Protein AF-W4RHY7-F1 (afdb_monomer_lite)

Foldseek 3Di:
DKDKAAQPVDPPPRIDIDDDDPACQVVLVPVPVVPDPDDDDDDLPCDDPNDNPVVCRRNVPPDDDDDDDDDDPDDCVVVHDDDDDPPQDDCVPDDVLVNLVRVLVVVVVVCVVVVNPDDDDDPDPVSVVSSVD

pLDDT: mean 90.56, std 6.65, range [61.66, 96.75]

Organism: NCBI:txid1294265

Radius of gyration: 22.82 Å; chains: 1; bounding box: 48×44×52 Å

Secondary structure (DSSP, 8-state):
-EEEEE-TT-SSS-EEEEE--S--HHHHHHHTGGG-S------TT--BTTBSHHHHHHTT--S---------SS-HHHH------SSSPPTTTS-HHHHHHHHHHHHHHHHHHTTT------S-HHHHHHHH-

Sequence (133 aa):
MRWIEADMRALQNSTTIYSRPVYVSDYLAETFFSKKRSVIVTSATLTVNNSFSYIKKELGLRNTLMEKQIPSPFSYQSQVKLIVPDDLPDIKSVSNDDYVAAITEHIISIAEATKGRLLILFTSHEMLKKLMN

Structure (mmCIF, N/CA/C/O backbone):
data_AF-W4RHY7-F1
#
_entry.id   AF-W4RHY7-F1
#
loop_
_atom_site.group_PDB
_atom_site.id
_atom_site.type_symbol
_atom_site.label_atom_id
_atom_site.label_alt_id
_atom_site.label_comp_id
_atom_site.label_asym_id
_atom_site.label_entity_id
_atom_site.label_seq_id
_atom_site.pdbx_PDB_ins_code
_atom_site.Cartn_x
_atom_site.Cartn_y
_atom_site.Cartn_z
_atom_site.occupancy
_atom_site.B_iso_or_equiv
_atom_site.auth_seq_id
_atom_site.auth_comp_id
_atom_site.auth_asym_id
_atom_site.auth_atom_id
_atom_site.pdbx_PDB_model_num
ATOM 1 N N . MET A 1 1 ? 3.164 -16.425 12.801 1.00 82.56 1 MET A N 1
ATOM 2 C CA . MET A 1 1 ? 4.082 -17.321 12.089 1.00 82.56 1 MET A CA 1
ATOM 3 C C . MET A 1 1 ? 5.277 -17.568 12.986 1.00 82.56 1 MET A C 1
ATOM 5 O O . MET A 1 1 ? 5.806 -16.620 13.561 1.00 82.56 1 MET A O 1
ATOM 9 N N . ARG A 1 2 ? 5.638 -18.835 13.166 1.00 91.44 2 ARG A N 1
ATOM 10 C CA . ARG A 1 2 ? 6.835 -19.241 13.899 1.00 91.44 2 ARG A CA 1
ATOM 11 C C . ARG A 1 2 ? 7.681 -20.064 12.946 1.00 91.44 2 ARG A C 1
ATOM 13 O O . ARG A 1 2 ? 7.119 -20.901 12.244 1.00 91.44 2 ARG A O 1
ATOM 20 N N . TRP A 1 3 ? 8.973 -19.799 12.897 1.00 92.81 3 TRP A N 1
ATOM 21 C CA . TRP A 1 3 ? 9.903 -20.561 12.076 1.00 92.81 3 TRP A CA 1
ATOM 22 C C . TRP A 1 3 ? 11.258 -20.632 12.769 1.00 92.81 3 TRP A C 1
ATOM 24 O O . TRP A 1 3 ? 11.535 -19.873 13.701 1.00 92.81 3 TRP A O 1
ATOM 34 N N . ILE A 1 4 ? 12.064 -21.595 12.345 1.00 91.88 4 ILE A N 1
ATOM 35 C CA . ILE A 1 4 ? 13.398 -21.839 12.876 1.00 91.88 4 ILE A CA 1
ATOM 36 C C . ILE A 1 4 ? 14.356 -21.751 11.697 1.00 91.88 4 ILE A C 1
ATOM 38 O O . ILE A 1 4 ? 14.112 -22.367 10.661 1.00 91.88 4 ILE A O 1
ATOM 42 N N . G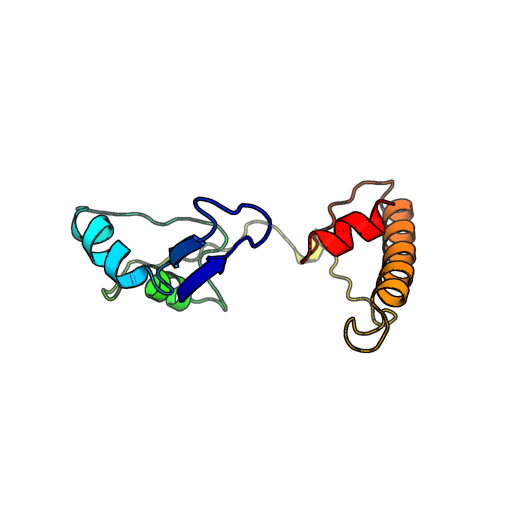LU A 1 5 ? 15.424 -20.985 11.858 1.00 91.62 5 GLU A N 1
ATOM 43 C CA . GLU A 1 5 ? 16.529 -20.931 10.905 1.00 91.62 5 GLU A CA 1
ATOM 44 C C . GLU A 1 5 ? 17.748 -21.574 11.553 1.00 91.62 5 GLU A C 1
ATOM 46 O O . GLU A 1 5 ? 18.061 -21.286 12.710 1.00 91.62 5 GLU A O 1
ATOM 51 N N . ALA A 1 6 ? 18.412 -22.463 10.817 1.00 87.75 6 ALA A N 1
ATOM 52 C CA . ALA A 1 6 ? 19.649 -23.098 11.240 1.00 87.75 6 ALA A CA 1
ATOM 53 C C . ALA A 1 6 ? 20.765 -22.752 10.246 1.00 87.75 6 ALA A C 1
ATOM 55 O O . ALA A 1 6 ? 20.709 -23.158 9.085 1.00 87.75 6 ALA A O 1
ATOM 56 N N . ASP A 1 7 ? 21.776 -22.007 10.687 1.00 80.50 7 ASP A N 1
ATOM 57 C CA . ASP A 1 7 ? 22.980 -21.737 9.911 1.00 80.50 7 ASP A CA 1
ATOM 58 C C . ASP A 1 7 ? 23.987 -22.879 10.089 1.00 80.50 7 ASP A C 1
ATOM 60 O O . ASP A 1 7 ? 24.682 -22.993 11.099 1.00 80.50 7 ASP A O 1
ATOM 64 N N . MET A 1 8 ? 24.083 -23.732 9.070 1.00 73.75 8 MET A N 1
ATOM 65 C CA . MET A 1 8 ? 25.006 -24.869 9.058 1.00 73.75 8 MET A CA 1
ATOM 66 C C . MET A 1 8 ? 26.489 -24.461 8.985 1.00 73.75 8 MET A C 1
ATOM 68 O O . MET A 1 8 ? 27.355 -25.326 9.108 1.00 73.75 8 MET A O 1
ATOM 72 N N . ARG A 1 9 ? 26.806 -23.173 8.779 1.00 72.12 9 ARG A N 1
ATOM 73 C CA . ARG A 1 9 ? 28.188 -22.669 8.695 1.00 72.12 9 ARG A CA 1
ATOM 74 C C . ARG A 1 9 ? 28.788 -22.328 10.064 1.00 72.12 9 ARG A C 1
ATOM 76 O O . ARG A 1 9 ? 30.009 -22.251 10.168 1.00 72.12 9 ARG A O 1
ATOM 83 N N . ALA A 1 10 ? 27.972 -22.172 11.110 1.00 66.69 10 ALA A N 1
ATOM 84 C CA . ALA A 1 10 ? 28.423 -21.885 12.473 1.00 66.69 10 ALA A CA 1
ATOM 85 C C . ALA A 1 10 ? 28.152 -23.084 13.402 1.00 66.69 10 ALA A C 1
ATOM 87 O O . ALA A 1 10 ? 27.033 -23.300 13.849 1.00 66.69 10 ALA A O 1
ATOM 88 N N . LEU A 1 11 ? 29.182 -23.876 13.717 1.00 65.94 11 LEU A N 1
ATOM 89 C CA . LEU A 1 11 ? 29.065 -25.108 14.523 1.00 65.94 11 LEU A CA 1
ATOM 90 C C . LEU A 1 11 ? 28.620 -24.885 15.987 1.00 65.94 11 LEU A C 1
ATOM 92 O O . LEU A 1 11 ? 28.195 -25.837 16.638 1.00 65.94 11 LEU A O 1
ATOM 96 N N . GLN A 1 12 ? 28.677 -23.654 16.509 1.00 61.78 12 GLN A N 1
ATOM 97 C CA . GLN A 1 12 ? 28.102 -23.284 17.808 1.00 61.78 12 GLN A CA 1
ATOM 98 C C . GLN A 1 12 ? 27.100 -22.135 17.638 1.00 61.78 12 GLN A C 1
ATOM 100 O O . GLN A 1 12 ? 27.394 -21.158 16.956 1.00 61.78 12 GLN A O 1
ATOM 105 N N . ASN A 1 13 ? 25.926 -22.258 18.271 1.00 61.66 13 ASN A N 1
ATOM 106 C CA . ASN A 1 13 ? 24.784 -21.330 18.171 1.00 61.66 13 ASN A CA 1
ATOM 107 C C . ASN A 1 13 ? 24.160 -21.202 16.765 1.00 61.66 13 ASN A C 1
ATOM 109 O O . ASN A 1 13 ? 23.697 -20.130 16.385 1.00 61.66 13 ASN A O 1
ATOM 113 N N . SER A 1 14 ? 24.090 -22.302 16.011 1.00 76.25 14 SER A N 1
ATOM 114 C CA . SER A 1 14 ? 23.554 -22.325 14.642 1.00 76.25 14 SER A CA 1
ATOM 115 C C . SER A 1 14 ? 22.062 -22.023 14.522 1.00 76.25 14 SER A C 1
ATOM 117 O O . SER A 1 14 ? 21.599 -21.816 13.413 1.00 76.25 14 SER A O 1
ATOM 119 N N . THR A 1 15 ? 21.272 -22.048 15.599 1.00 86.25 15 THR A N 1
ATOM 120 C CA . THR A 1 15 ? 19.804 -22.110 15.489 1.00 86.25 15 THR A CA 1
ATOM 121 C C . THR A 1 15 ? 19.124 -20.890 16.100 1.00 86.25 15 THR A C 1
ATOM 123 O O . THR A 1 15 ? 19.240 -20.648 17.300 1.00 86.25 15 THR A O 1
ATOM 126 N N . THR A 1 16 ? 18.352 -20.161 15.291 1.00 88.88 16 THR A N 1
ATOM 127 C CA . THR A 1 16 ? 17.518 -19.034 15.730 1.00 88.88 16 THR A CA 1
ATOM 128 C C . THR A 1 16 ? 16.040 -19.371 15.577 1.00 88.88 16 THR A C 1
ATOM 130 O O . THR A 1 16 ? 15.600 -19.855 14.535 1.00 88.88 16 THR A O 1
ATOM 133 N N . ILE A 1 17 ? 15.254 -19.090 16.618 1.00 90.56 17 ILE A N 1
ATOM 134 C CA . ILE A 1 17 ? 13.798 -19.250 16.602 1.00 90.56 17 ILE A CA 1
ATOM 135 C C . ILE A 1 17 ? 13.157 -17.875 16.446 1.00 90.56 17 ILE A C 1
ATOM 137 O O . ILE A 1 17 ? 13.375 -16.975 17.258 1.00 90.56 17 ILE A O 1
ATOM 141 N N . TYR A 1 18 ? 12.301 -17.738 15.442 1.00 91.81 18 TYR A N 1
ATOM 142 C CA . TYR A 1 18 ? 11.531 -16.531 15.189 1.00 91.81 18 TYR A CA 1
ATOM 143 C C . TYR A 1 18 ? 10.054 -16.769 15.493 1.00 91.81 18 TYR A C 1
ATOM 145 O O . TYR A 1 18 ? 9.466 -17.787 15.126 1.00 91.81 18 TYR A O 1
ATOM 153 N N . SER A 1 19 ? 9.420 -15.790 16.137 1.00 91.38 19 SER A N 1
ATOM 154 C CA . SER A 1 19 ? 7.973 -15.759 16.338 1.00 91.38 19 SER A CA 1
ATOM 155 C C . SER A 1 19 ? 7.457 -14.361 16.042 1.00 91.38 19 SER A C 1
ATOM 157 O O . SER A 1 19 ? 7.776 -13.411 16.753 1.00 91.38 19 SER A O 1
ATOM 159 N N . ARG A 1 20 ? 6.636 -14.236 14.999 1.00 89.00 20 ARG A N 1
ATOM 160 C CA . ARG A 1 20 ? 5.931 -12.995 14.664 1.00 89.00 20 ARG A CA 1
ATOM 161 C C . ARG A 1 20 ? 4.423 -13.231 14.699 1.00 89.00 20 ARG A C 1
ATOM 163 O O . ARG A 1 20 ? 3.955 -14.173 14.048 1.00 89.00 20 ARG A O 1
ATOM 170 N N . PRO A 1 21 ? 3.643 -12.433 15.441 1.00 85.75 21 PRO A N 1
ATOM 171 C CA . PRO A 1 21 ? 2.190 -12.528 15.386 1.00 85.75 21 PRO A CA 1
ATOM 172 C C . PRO A 1 21 ? 1.716 -12.224 13.961 1.00 85.75 21 PRO A C 1
ATOM 174 O O . PRO A 1 21 ? 2.200 -11.289 13.332 1.00 85.75 21 PRO A O 1
ATOM 177 N N . VAL A 1 22 ? 0.810 -13.051 13.434 1.00 86.00 22 VAL A N 1
ATOM 178 C CA . VAL A 1 22 ? 0.206 -12.810 12.106 1.00 86.00 22 VAL A CA 1
ATOM 179 C C . VAL A 1 22 ? -0.831 -11.697 12.198 1.00 86.00 22 VAL A C 1
ATOM 181 O O . VAL A 1 22 ? -0.946 -10.883 11.294 1.00 86.00 22 VAL A O 1
ATOM 184 N N . TYR A 1 23 ? -1.545 -11.652 13.320 1.00 88.38 23 TYR A N 1
ATOM 185 C CA . TYR A 1 23 ? -2.556 -10.654 13.617 1.00 88.38 23 TYR A CA 1
ATOM 186 C C . TYR A 1 23 ? -2.180 -9.966 14.922 1.00 88.38 23 TYR A C 1
ATOM 188 O O . TYR A 1 23 ? -1.899 -10.630 15.921 1.00 88.38 23 TYR A O 1
ATOM 196 N N . VAL A 1 24 ? -2.155 -8.638 14.898 1.00 93.44 24 VAL A N 1
ATOM 197 C CA . VAL A 1 24 ? -1.869 -7.790 16.068 1.00 93.44 24 VAL A CA 1
ATOM 198 C C . VAL A 1 24 ? -3.102 -7.019 16.535 1.00 93.44 24 VAL A C 1
ATOM 200 O O . VAL A 1 24 ? -3.014 -6.239 17.477 1.00 93.44 24 VAL A O 1
ATOM 203 N N . SER A 1 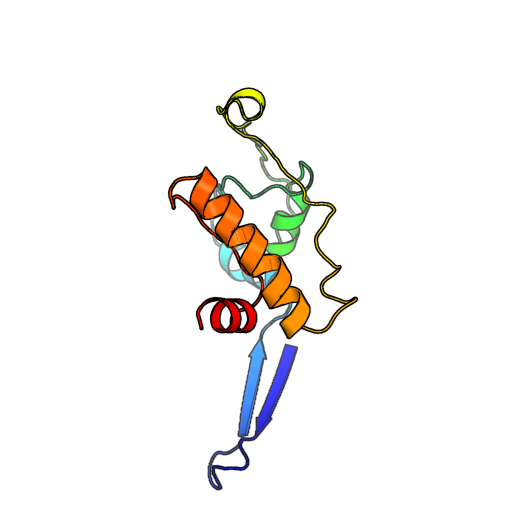25 ? -4.252 -7.254 15.901 1.00 95.69 25 SER A N 1
ATOM 204 C CA . SER A 1 25 ? -5.505 -6.534 16.122 1.00 95.69 25 SER A CA 1
ATOM 205 C C . SER A 1 25 ? -5.947 -6.544 17.584 1.00 95.69 25 SER A C 1
ATOM 207 O O . SER A 1 25 ? -6.122 -5.483 18.175 1.00 95.69 25 SER A O 1
ATOM 209 N N . ASP A 1 26 ? -6.072 -7.725 18.195 1.00 93.62 26 ASP A N 1
ATOM 210 C CA . ASP A 1 26 ? -6.519 -7.848 19.590 1.00 93.62 26 ASP A CA 1
ATOM 211 C C . ASP A 1 26 ? -5.494 -7.265 20.560 1.00 93.62 26 ASP A C 1
ATOM 213 O O . ASP A 1 26 ? -5.847 -6.524 21.474 1.00 93.62 26 ASP A O 1
ATOM 217 N N . TYR A 1 27 ? -4.208 -7.498 20.288 1.00 94.31 27 TYR A N 1
ATOM 218 C CA . TYR A 1 27 ? -3.127 -6.923 21.077 1.00 94.31 27 TYR A CA 1
ATOM 219 C C . TYR A 1 27 ? -3.182 -5.391 21.074 1.00 94.31 27 TYR A C 1
ATOM 221 O O . TYR A 1 27 ? -3.083 -4.772 22.131 1.00 94.31 27 TYR A O 1
ATOM 229 N N . LEU A 1 28 ? -3.370 -4.754 19.915 1.00 95.69 28 LEU A N 1
ATOM 230 C CA . LEU A 1 28 ? -3.492 -3.298 19.819 1.00 95.69 28 LEU A CA 1
ATOM 231 C C . LEU A 1 28 ? -4.766 -2.788 20.498 1.00 95.69 28 LEU A C 1
ATOM 233 O O . LEU A 1 28 ? -4.711 -1.793 21.227 1.00 95.69 28 LEU A O 1
ATOM 237 N N . ALA A 1 29 ? -5.896 -3.468 20.296 1.00 95.44 29 ALA A N 1
ATOM 238 C CA . ALA A 1 29 ? -7.159 -3.114 20.928 1.00 95.44 29 ALA A CA 1
ATOM 239 C C . ALA A 1 29 ? -7.037 -3.114 22.460 1.00 95.44 29 ALA A C 1
ATOM 241 O O . ALA A 1 29 ? -7.391 -2.130 23.109 1.00 95.44 29 ALA A O 1
ATOM 242 N N . GLU A 1 30 ? -6.467 -4.172 23.036 1.00 94.81 30 GLU A N 1
ATOM 243 C CA . GLU A 1 30 ? -6.332 -4.345 24.483 1.00 94.81 30 GLU A CA 1
ATOM 244 C C . GLU A 1 30 ? -5.221 -3.482 25.082 1.00 94.81 30 GLU A C 1
ATOM 246 O O . GLU A 1 30 ? -5.418 -2.833 26.109 1.00 94.81 30 GLU A O 1
ATOM 251 N N . THR A 1 31 ? -4.042 -3.446 24.464 1.00 95.50 31 THR A N 1
ATOM 252 C CA . THR A 1 31 ? -2.869 -2.820 25.093 1.00 95.50 31 THR A CA 1
ATOM 253 C C . THR A 1 31 ? -2.749 -1.331 24.814 1.00 95.50 31 THR A C 1
ATOM 255 O O . THR A 1 31 ? -2.162 -0.620 25.634 1.00 95.50 31 THR A O 1
ATOM 258 N N . PHE A 1 32 ? -3.318 -0.851 23.706 1.00 95.31 32 PHE A N 1
ATOM 259 C CA . PHE A 1 32 ? -3.228 0.544 23.295 1.00 95.31 32 PHE A CA 1
ATOM 260 C C . PHE A 1 32 ? -4.590 1.233 23.309 1.00 95.31 32 PHE A C 1
ATOM 262 O O . PHE A 1 32 ? -4.784 2.150 24.105 1.00 95.31 32 PHE A O 1
ATOM 269 N N . PHE A 1 33 ? -5.540 0.806 22.473 1.00 95.62 33 PHE A N 1
ATOM 270 C CA . PHE A 1 33 ? -6.786 1.556 22.276 1.00 95.62 33 PHE A CA 1
ATOM 271 C C . PHE A 1 33 ? -7.683 1.562 23.520 1.00 95.62 33 PHE A C 1
ATOM 273 O O . PHE A 1 33 ? -8.201 2.619 23.871 1.00 95.62 33 PHE A O 1
ATOM 280 N N . SER A 1 34 ? -7.804 0.439 24.237 1.00 94.12 34 SER A N 1
ATOM 281 C CA . SER A 1 34 ? -8.631 0.350 25.453 1.00 94.12 34 SER A CA 1
ATOM 282 C C . SER A 1 34 ? -8.121 1.231 26.601 1.00 94.12 34 SER A C 1
ATOM 284 O O . SER A 1 34 ? -8.897 1.673 27.446 1.00 94.12 34 SER A O 1
ATOM 286 N N . LYS A 1 35 ? -6.813 1.524 26.626 1.00 96.12 35 LYS A N 1
ATOM 287 C CA . LYS A 1 35 ? -6.161 2.294 27.695 1.00 96.12 35 LYS A CA 1
ATOM 288 C C . LYS A 1 35 ? -6.216 3.803 27.472 1.00 96.12 35 LYS A C 1
ATOM 290 O O . LYS A 1 35 ? -5.753 4.570 28.318 1.00 96.12 35 LYS A O 1
ATOM 295 N N . LYS A 1 36 ? -6.716 4.254 26.321 1.00 95.19 36 LYS A N 1
ATOM 296 C CA . LYS A 1 36 ? -6.775 5.671 25.954 1.00 95.19 36 LYS A CA 1
ATOM 297 C C . LYS A 1 36 ? -8.203 6.176 26.097 1.00 95.19 36 LYS A C 1
ATOM 299 O O . LYS A 1 36 ? -9.142 5.568 25.608 1.00 95.19 36 LYS A O 1
ATOM 304 N N . ARG A 1 37 ? -8.355 7.354 26.708 1.00 94.62 37 ARG A N 1
ATOM 305 C CA . ARG A 1 37 ? -9.658 8.029 26.824 1.00 94.62 37 ARG A CA 1
ATOM 306 C C . ARG A 1 37 ? -10.229 8.446 25.462 1.00 94.62 37 ARG A C 1
ATOM 308 O O . ARG A 1 37 ? -11.439 8.480 25.293 1.00 94.62 37 ARG A O 1
ATOM 315 N N . SER A 1 38 ? -9.363 8.823 24.523 1.00 94.38 38 SER A N 1
ATOM 316 C CA . SER A 1 38 ? -9.728 9.203 23.156 1.00 94.38 38 SER A CA 1
ATOM 317 C C . SER A 1 38 ? -8.527 9.027 22.226 1.00 94.38 38 SER A C 1
ATOM 319 O O . SER A 1 38 ? -7.384 9.216 22.655 1.00 94.38 38 SER A O 1
ATOM 321 N N . VAL A 1 39 ? -8.788 8.659 20.970 1.00 95.56 39 VAL A N 1
ATOM 322 C CA . VAL A 1 39 ? -7.783 8.481 19.915 1.00 95.56 39 VAL A CA 1
ATOM 323 C C . VAL A 1 39 ? -8.343 9.019 18.601 1.00 95.56 39 VAL A C 1
ATOM 325 O O . VAL A 1 39 ? -9.475 8.711 18.237 1.00 95.56 39 VAL A O 1
ATOM 328 N N . ILE A 1 40 ? -7.532 9.790 17.876 1.00 96.31 40 ILE A N 1
ATOM 329 C CA . ILE A 1 40 ? -7.811 10.202 16.498 1.00 96.31 40 ILE A CA 1
ATOM 330 C C . ILE A 1 40 ? -6.805 9.492 15.598 1.00 96.31 40 ILE A C 1
ATOM 332 O O . ILE A 1 40 ? -5.597 9.641 15.781 1.00 96.31 40 ILE A O 1
ATOM 336 N N . VAL A 1 41 ? -7.306 8.728 14.628 1.00 96.25 41 VAL A N 1
ATOM 337 C CA . VAL A 1 41 ? -6.491 8.098 13.585 1.00 96.25 41 VAL A CA 1
ATOM 338 C C . VAL A 1 41 ? -6.725 8.869 12.294 1.00 96.25 41 VAL A C 1
ATOM 340 O O . VAL A 1 41 ? -7.857 8.967 11.829 1.00 96.25 41 VAL A O 1
ATOM 343 N N . THR A 1 42 ? -5.664 9.438 11.728 1.00 96.56 42 THR A N 1
ATOM 344 C CA . THR A 1 42 ? -5.739 10.240 10.504 1.00 96.56 42 THR A CA 1
ATOM 345 C C . THR A 1 42 ? -4.615 9.862 9.550 1.00 96.56 42 THR A C 1
ATOM 347 O O . THR A 1 42 ? -3.476 9.663 9.965 1.00 96.56 42 THR A O 1
ATOM 350 N N . SER A 1 43 ? -4.954 9.703 8.275 1.00 96.31 43 SER A N 1
ATOM 351 C CA . SER A 1 43 ? -4.028 9.506 7.160 1.00 96.31 43 SER A CA 1
ATOM 352 C C . SER A 1 43 ? -4.809 9.640 5.849 1.00 96.31 43 SER A C 1
ATOM 354 O O . SER A 1 43 ? -6.024 9.439 5.817 1.00 96.31 43 SER A O 1
ATOM 356 N N . ALA A 1 44 ? -4.107 9.953 4.760 1.00 94.38 44 ALA A N 1
ATOM 357 C CA . ALA A 1 44 ? -4.679 10.029 3.417 1.00 94.38 44 ALA A CA 1
ATOM 358 C C . ALA A 1 44 ? -5.117 8.660 2.855 1.00 94.38 44 ALA A C 1
ATOM 360 O O . ALA A 1 44 ? -5.849 8.613 1.872 1.00 94.38 44 ALA A O 1
ATOM 361 N N . THR A 1 45 ? -4.677 7.548 3.459 1.00 94.50 45 THR A N 1
ATOM 362 C CA . THR A 1 45 ? -4.813 6.189 2.896 1.00 94.50 45 THR A CA 1
ATOM 363 C C . THR A 1 45 ? -5.496 5.186 3.834 1.00 94.50 45 THR A C 1
ATOM 365 O O . THR A 1 45 ? -5.294 3.982 3.717 1.00 94.50 45 THR A O 1
ATOM 368 N N . LEU A 1 46 ? -6.321 5.652 4.780 1.00 96.12 46 LEU A N 1
ATOM 369 C CA . LEU A 1 46 ? -7.008 4.765 5.737 1.00 96.12 46 LEU A CA 1
ATOM 370 C C . LEU A 1 46 ? -8.137 3.923 5.123 1.00 96.12 46 LEU A C 1
ATOM 372 O O . LEU A 1 46 ? -8.518 2.900 5.692 1.00 96.12 46 LEU A O 1
ATOM 376 N N . THR A 1 47 ? -8.706 4.366 4.003 1.00 96.25 47 THR A N 1
ATOM 377 C CA . THR A 1 47 ? -9.844 3.705 3.360 1.00 96.25 47 THR A CA 1
ATOM 378 C C . THR A 1 47 ? -9.399 2.801 2.223 1.00 96.25 47 THR A C 1
ATOM 380 O O . THR A 1 47 ? -8.571 3.194 1.404 1.00 96.25 47 THR A O 1
ATOM 383 N N . VAL A 1 48 ? -10.046 1.645 2.102 1.00 95.50 48 VAL A N 1
ATOM 384 C CA . VAL A 1 48 ? -9.957 0.755 0.937 1.00 95.50 48 VAL A CA 1
ATOM 385 C C . VAL A 1 48 ? -11.365 0.619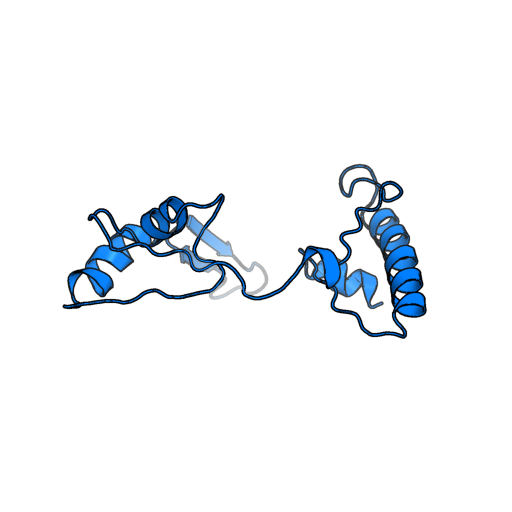 0.372 1.00 95.50 48 VAL A C 1
ATOM 387 O O . VAL A 1 48 ? -12.298 0.383 1.137 1.00 95.50 48 VAL A O 1
ATOM 390 N N . ASN A 1 49 ? -11.540 0.809 -0.939 1.00 93.50 49 ASN A N 1
ATOM 391 C CA . ASN A 1 49 ? -12.854 0.789 -1.601 1.00 93.50 49 ASN A CA 1
ATOM 392 C C . ASN A 1 49 ? -13.912 1.643 -0.869 1.00 93.50 49 ASN A C 1
ATOM 394 O O . ASN A 1 49 ? -15.020 1.183 -0.606 1.00 93.50 49 ASN A O 1
ATOM 398 N N . ASN A 1 50 ? -13.550 2.880 -0.506 1.00 93.62 50 ASN A N 1
ATOM 399 C CA . ASN A 1 50 ? -14.406 3.823 0.231 1.00 93.62 50 ASN A CA 1
ATOM 400 C C . ASN A 1 50 ? -14.906 3.304 1.597 1.00 93.62 50 ASN A C 1
ATOM 402 O O . ASN A 1 50 ? -15.982 3.682 2.056 1.00 93.62 50 ASN A O 1
ATOM 406 N N . SER A 1 51 ? -14.140 2.431 2.262 1.00 95.38 51 SER A N 1
ATOM 407 C CA . SER A 1 51 ? -14.499 1.875 3.569 1.00 95.38 51 SER A CA 1
ATOM 408 C C . SER A 1 51 ? -13.324 1.848 4.548 1.00 95.38 51 SER A C 1
ATOM 410 O O . SER A 1 51 ? -12.206 1.476 4.187 1.00 95.38 51 SER A O 1
ATOM 412 N N . PHE A 1 52 ? -13.594 2.155 5.821 1.00 96.75 52 PHE A N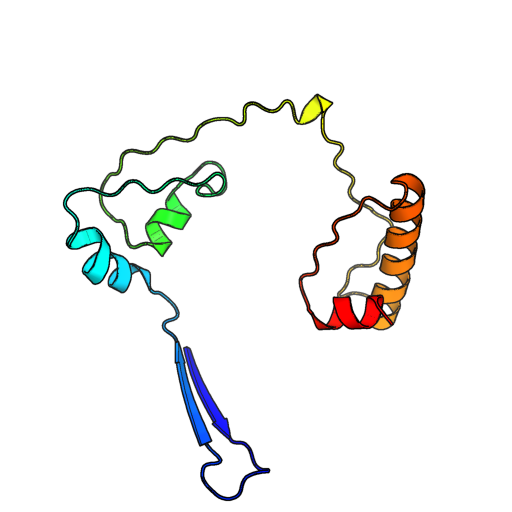 1
ATOM 413 C CA . PHE A 1 52 ? -12.652 1.983 6.938 1.00 96.75 52 PHE A CA 1
ATOM 414 C C . PHE A 1 52 ? -12.653 0.557 7.520 1.00 96.75 52 PHE A C 1
ATOM 416 O O . PHE A 1 52 ? -11.962 0.281 8.499 1.00 96.75 52 PHE A O 1
ATOM 423 N N . SER A 1 53 ? -13.428 -0.374 6.952 1.00 95.25 53 SER A N 1
ATOM 424 C CA . SER A 1 53 ? -13.577 -1.733 7.500 1.00 95.25 53 SER A CA 1
ATOM 425 C C . SER A 1 53 ? -12.250 -2.483 7.614 1.00 95.25 53 SER A C 1
ATOM 427 O O . SER A 1 53 ? -12.019 -3.160 8.613 1.00 95.25 53 SER A O 1
ATOM 429 N N . TYR A 1 54 ? -11.363 -2.316 6.626 1.00 94.94 54 TYR A N 1
ATOM 430 C CA . TYR A 1 54 ? -10.040 -2.937 6.632 1.00 94.94 54 TYR A CA 1
ATOM 431 C C . TYR A 1 54 ? -9.205 -2.465 7.828 1.00 94.94 54 TYR A C 1
ATOM 433 O O . TYR A 1 54 ? -8.812 -3.276 8.662 1.00 94.94 54 TYR A O 1
ATOM 441 N N . ILE A 1 55 ? -9.006 -1.150 7.978 1.00 95.56 55 ILE A N 1
ATOM 442 C CA . ILE A 1 55 ? -8.168 -0.620 9.060 1.00 95.56 55 ILE A CA 1
ATOM 443 C C . ILE A 1 55 ? -8.773 -0.877 10.447 1.00 95.56 55 ILE A C 1
ATOM 445 O O . ILE A 1 55 ? -8.041 -1.184 11.384 1.00 95.56 55 ILE A O 1
ATOM 449 N N . LYS A 1 56 ? -10.106 -0.839 10.588 1.00 95.56 56 LYS A N 1
ATOM 450 C CA . LYS A 1 56 ? -10.774 -1.201 11.850 1.00 95.56 56 LYS A CA 1
ATOM 451 C C . LYS A 1 56 ? -10.475 -2.641 12.254 1.00 95.56 56 LYS A C 1
ATOM 453 O O . LYS A 1 56 ? -10.160 -2.885 13.416 1.00 95.56 56 LYS A O 1
ATOM 458 N N . LYS A 1 57 ? -10.529 -3.576 11.299 1.00 94.75 57 LYS A N 1
ATOM 459 C CA . LYS A 1 57 ? -10.191 -4.984 11.532 1.00 94.75 57 LYS A CA 1
ATOM 460 C C . LYS A 1 57 ? -8.727 -5.141 11.946 1.00 94.75 57 LYS A C 1
ATOM 462 O O . LYS 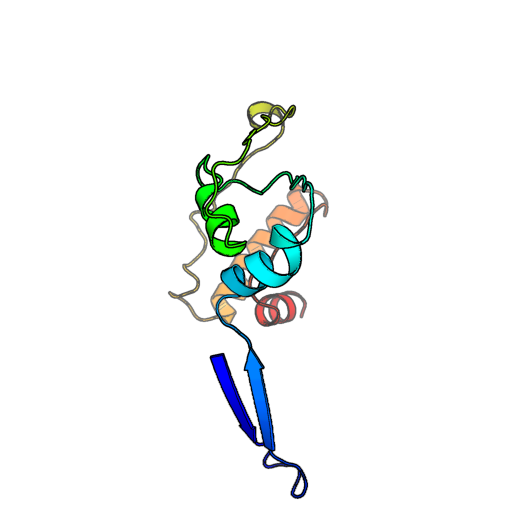A 1 57 ? -8.466 -5.773 12.965 1.00 94.75 57 LYS A O 1
ATOM 467 N N . GLU A 1 58 ? -7.801 -4.526 11.211 1.00 94.38 58 GLU A N 1
ATOM 468 C CA . GLU A 1 58 ? -6.359 -4.614 11.492 1.00 94.38 58 GLU A CA 1
ATOM 469 C C . GLU A 1 58 ? -5.980 -4.027 12.862 1.00 94.38 58 GLU A C 1
ATOM 471 O O . GLU A 1 58 ? -5.088 -4.540 13.535 1.00 94.38 58 GLU A O 1
ATOM 476 N N . LEU A 1 59 ? -6.694 -2.992 13.314 1.00 95.50 59 LEU A N 1
ATOM 477 C CA . LEU A 1 59 ? -6.491 -2.362 14.623 1.00 95.50 59 LEU A CA 1
ATOM 478 C C . LEU A 1 59 ? -7.317 -2.995 15.759 1.00 95.50 59 LEU A C 1
ATOM 480 O O . LEU A 1 59 ? -7.201 -2.561 16.904 1.00 95.50 59 LEU A O 1
ATOM 484 N N . GLY A 1 60 ? -8.167 -3.985 15.463 1.00 95.50 60 GLY A N 1
ATOM 485 C CA . GLY A 1 60 ? -9.044 -4.633 16.447 1.00 95.50 60 GLY A CA 1
ATOM 486 C C . GLY A 1 60 ? -10.177 -3.746 16.979 1.00 95.50 60 GLY A C 1
ATOM 487 O O . GLY A 1 60 ? -10.722 -4.004 18.053 1.00 95.50 60 GLY A O 1
ATOM 488 N N . LEU A 1 61 ? -10.554 -2.698 16.244 1.00 94.62 61 LEU A N 1
ATOM 489 C CA . LEU A 1 61 ? -11.585 -1.743 16.644 1.00 94.62 61 LEU A CA 1
ATOM 490 C C . LEU A 1 61 ? -12.978 -2.273 16.280 1.00 94.62 61 LEU A C 1
ATOM 492 O O . LEU A 1 61 ? -13.383 -2.251 15.118 1.00 94.62 61 LEU A O 1
ATOM 496 N N . ARG A 1 62 ? -13.711 -2.751 17.291 1.00 87.62 62 ARG A N 1
ATOM 497 C CA . ARG A 1 62 ? -15.046 -3.364 17.136 1.00 87.62 62 ARG A CA 1
ATOM 498 C C . ARG A 1 62 ? -16.211 -2.415 17.437 1.00 87.62 62 ARG A C 1
ATOM 500 O O . ARG A 1 62 ? -17.339 -2.697 17.050 1.00 87.62 62 ARG A O 1
ATOM 507 N N . ASN A 1 63 ? -15.942 -1.304 18.117 1.00 86.00 63 ASN A N 1
ATOM 508 C CA . ASN A 1 63 ? -16.964 -0.333 18.506 1.00 86.00 63 ASN A CA 1
ATOM 509 C C . ASN A 1 63 ? -17.356 0.563 17.324 1.00 86.00 63 ASN A C 1
ATOM 511 O O . ASN A 1 63 ? -16.580 0.744 16.385 1.00 86.00 63 ASN A O 1
ATOM 515 N N . THR A 1 64 ? -18.535 1.181 17.397 1.00 86.31 64 THR A N 1
ATOM 516 C CA . THR A 1 64 ? -18.919 2.246 16.463 1.00 86.31 64 THR A CA 1
ATOM 517 C C . THR A 1 64 ? -17.994 3.447 16.646 1.00 86.31 64 THR A C 1
ATOM 519 O O . THR A 1 64 ? -17.870 3.980 17.749 1.00 86.31 64 THR A O 1
ATOM 522 N N . LEU A 1 65 ? -17.339 3.865 15.564 1.00 93.38 65 LEU A N 1
ATOM 523 C CA . LEU A 1 65 ? -16.408 4.992 15.537 1.00 93.38 65 LEU A CA 1
ATOM 524 C C . LEU A 1 65 ? -16.997 6.145 14.727 1.00 93.38 65 LEU A C 1
ATOM 526 O O . LEU A 1 65 ? -17.819 5.941 13.835 1.00 93.38 65 LEU A O 1
ATOM 530 N N . MET A 1 66 ? -16.526 7.360 15.001 1.00 95.81 66 MET A N 1
ATOM 531 C CA . MET A 1 66 ? -16.714 8.470 14.073 1.00 95.81 66 MET A CA 1
ATOM 532 C C . MET A 1 66 ? -15.771 8.290 12.885 1.00 95.81 66 MET A C 1
ATOM 534 O O . MET A 1 66 ? -14.555 8.225 13.053 1.00 95.81 66 MET A O 1
ATOM 538 N N . GLU A 1 67 ? -16.339 8.226 11.686 1.00 96.12 67 GLU A N 1
ATOM 539 C CA . GLU A 1 67 ? -15.603 8.021 10.442 1.00 96.12 67 GLU A CA 1
ATOM 540 C C . GLU A 1 67 ? -15.825 9.212 9.515 1.00 96.12 67 GLU A C 1
ATOM 542 O O . GLU A 1 67 ? -16.954 9.666 9.308 1.00 96.12 67 GLU A O 1
ATOM 547 N N . LYS A 1 68 ? -14.738 9.734 8.946 1.00 96.75 68 LYS A N 1
ATOM 548 C CA . LYS A 1 68 ? -14.804 10.823 7.977 1.00 96.75 68 LYS A CA 1
ATOM 549 C C . LYS A 1 68 ? -13.776 10.604 6.882 1.00 96.75 68 LYS A C 1
ATOM 551 O O . LYS A 1 68 ? -12.576 10.647 7.132 1.00 96.75 68 LYS A O 1
ATOM 556 N N . GLN A 1 69 ? -14.262 10.416 5.662 1.00 96.44 69 GLN A N 1
ATOM 557 C CA . GLN A 1 69 ? -13.445 10.510 4.461 1.00 96.44 69 GLN A CA 1
ATOM 558 C C . GLN A 1 69 ? -13.526 11.946 3.943 1.00 96.44 69 GLN A C 1
ATOM 560 O O . GLN A 1 69 ? -14.617 12.501 3.786 1.00 96.44 69 GLN A O 1
ATOM 565 N N . ILE A 1 70 ? -12.366 12.559 3.730 1.00 94.56 70 ILE A N 1
ATOM 566 C CA . ILE A 1 70 ? -12.253 13.912 3.188 1.00 94.56 70 ILE A CA 1
ATOM 567 C C . ILE A 1 70 ? -11.786 13.765 1.736 1.00 94.56 70 ILE A C 1
ATOM 569 O O . ILE A 1 70 ? -10.762 13.115 1.512 1.00 94.56 70 ILE A O 1
ATOM 573 N N . PRO A 1 71 ? -12.527 14.296 0.746 1.00 92.00 71 PRO A N 1
ATOM 574 C CA . PRO A 1 71 ? -12.111 14.216 -0.647 1.00 92.00 71 PRO A CA 1
ATOM 575 C C . PRO A 1 71 ? -10.814 15.000 -0.868 1.00 92.00 71 PRO A C 1
ATOM 577 O O . PRO A 1 71 ? -10.566 16.016 -0.217 1.00 92.00 71 PRO A O 1
ATOM 580 N N . SER A 1 72 ? -9.990 14.523 -1.802 1.00 91.44 72 SER A N 1
ATOM 581 C CA . SER A 1 72 ? -8.772 15.227 -2.197 1.00 91.44 72 SER A CA 1
ATOM 582 C C . SER A 1 72 ? -9.120 16.592 -2.804 1.00 91.44 72 SER A C 1
ATOM 584 O O . SER A 1 72 ? -10.052 16.668 -3.607 1.00 91.44 72 SER A O 1
ATOM 586 N N . PRO A 1 73 ? -8.380 17.664 -2.473 1.00 92.88 73 PRO A N 1
ATOM 587 C CA . PRO A 1 73 ? -8.583 18.976 -3.082 1.00 92.88 73 PRO A CA 1
ATOM 588 C C . PRO A 1 73 ? -8.013 19.067 -4.511 1.00 92.88 73 PRO A C 1
ATOM 590 O O . PRO A 1 73 ? -8.214 20.077 -5.181 1.00 92.88 73 PRO A O 1
ATOM 593 N N . PHE A 1 74 ? -7.272 18.053 -4.976 1.00 93.31 74 PHE A N 1
ATOM 594 C CA . PHE A 1 74 ? -6.589 18.067 -6.270 1.00 93.31 74 PHE A CA 1
ATOM 595 C C . PHE A 1 74 ? -7.491 17.616 -7.423 1.00 93.31 74 PHE A C 1
ATOM 597 O O . PHE A 1 74 ? -8.277 16.674 -7.299 1.00 93.31 74 PHE A O 1
ATOM 604 N N . SER A 1 75 ? -7.320 18.248 -8.586 1.00 92.88 75 SER A N 1
ATOM 605 C CA . SER A 1 75 ? -8.049 17.900 -9.808 1.00 92.88 75 SER A CA 1
ATOM 606 C C . SER A 1 75 ? -7.262 16.876 -10.624 1.00 92.88 75 SER A C 1
ATOM 608 O O . SER A 1 75 ? -6.596 17.212 -11.603 1.00 92.88 75 SER A O 1
ATOM 610 N N . TYR A 1 76 ? -7.334 15.602 -10.229 1.00 91.62 76 TYR A N 1
ATOM 611 C CA . TYR A 1 76 ? -6.570 14.531 -10.883 1.00 91.62 76 TYR A CA 1
ATOM 612 C C . TYR A 1 76 ? -6.844 14.416 -12.385 1.00 91.62 76 TYR A C 1
ATOM 614 O O . TYR A 1 76 ? -5.912 14.188 -13.143 1.00 91.62 76 TYR A O 1
ATOM 622 N N . GLN A 1 77 ? -8.084 14.645 -12.828 1.00 90.81 77 GLN A N 1
ATOM 623 C CA . GLN A 1 77 ? -8.442 14.585 -14.251 1.00 90.81 77 GLN A CA 1
ATOM 624 C C . GLN A 1 77 ? -7.674 15.600 -15.112 1.00 90.81 77 GLN A C 1
ATOM 626 O O . GLN A 1 77 ? -7.424 15.336 -16.283 1.00 90.81 77 GLN A O 1
ATOM 631 N N . SER A 1 78 ? -7.301 16.752 -14.544 1.00 93.50 78 SER A N 1
ATOM 632 C CA . SER A 1 78 ? -6.549 17.795 -15.257 1.00 93.50 78 SER A CA 1
ATOM 633 C C . SER A 1 78 ? -5.048 17.778 -14.954 1.00 93.50 78 SER A C 1
ATOM 635 O O . SER A 1 78 ? -4.261 18.295 -15.744 1.00 93.50 78 SER A O 1
ATOM 637 N N . GLN A 1 79 ? -4.643 17.186 -13.827 1.00 93.81 79 GLN A N 1
ATOM 638 C CA . GLN A 1 79 ? -3.270 17.241 -13.313 1.00 93.81 79 GLN A CA 1
ATOM 639 C C . GLN A 1 79 ? -2.498 15.922 -13.455 1.00 93.81 79 GLN A C 1
ATOM 641 O O . GLN A 1 79 ? -1.284 15.916 -13.261 1.00 93.81 79 GLN A O 1
ATOM 646 N N . VAL A 1 80 ? -3.163 14.809 -13.783 1.00 94.00 80 VAL A N 1
ATOM 647 C CA . VAL A 1 80 ? -2.545 13.479 -13.879 1.00 94.00 80 VAL A CA 1
ATOM 648 C C . VAL A 1 80 ? -2.990 12.765 -15.152 1.00 94.00 80 VAL A C 1
ATOM 650 O O . VAL A 1 80 ? -4.158 12.795 -15.530 1.00 94.00 80 VAL A O 1
ATOM 653 N N . LYS A 1 81 ? -2.047 12.070 -15.793 1.00 91.25 81 LYS A N 1
ATOM 654 C CA . LYS A 1 81 ? -2.323 11.080 -16.837 1.00 91.25 81 LYS A CA 1
ATOM 655 C C . LYS A 1 81 ? -1.981 9.695 -16.298 1.00 91.25 81 LYS A C 1
ATOM 657 O O . LYS A 1 81 ? -0.880 9.500 -15.791 1.00 91.25 81 LYS A O 1
ATOM 662 N N . LEU A 1 82 ? -2.922 8.760 -16.407 1.00 93.00 82 LEU A N 1
ATOM 663 C CA . LEU A 1 82 ? -2.699 7.345 -16.116 1.00 93.00 82 LEU A CA 1
ATOM 664 C C . LEU A 1 82 ? -2.453 6.616 -17.435 1.00 93.00 82 LEU A C 1
ATOM 666 O O . LEU A 1 82 ? -3.262 6.728 -18.353 1.00 93.00 82 LEU A O 1
ATOM 670 N N . ILE A 1 83 ? -1.343 5.891 -17.516 1.00 89.69 83 ILE A N 1
ATOM 671 C CA . ILE A 1 83 ? -0.958 5.108 -18.690 1.00 89.69 83 ILE A CA 1
ATOM 672 C C . ILE A 1 83 ? -0.745 3.676 -18.217 1.00 89.69 83 ILE A C 1
ATOM 674 O O . ILE A 1 83 ? -0.048 3.452 -17.228 1.00 89.69 83 ILE A O 1
ATOM 678 N N . VAL A 1 84 ? -1.373 2.728 -18.907 1.00 91.31 84 VAL A N 1
ATOM 679 C CA . VAL A 1 84 ? -1.191 1.295 -18.683 1.00 91.31 84 VAL A CA 1
ATOM 680 C C . VAL A 1 84 ? -0.606 0.728 -19.976 1.00 91.31 84 VAL A C 1
ATOM 682 O O . VAL A 1 84 ? -1.318 0.753 -20.978 1.00 91.31 84 VAL A O 1
ATOM 685 N N . PRO A 1 85 ? 0.671 0.309 -19.988 1.00 86.00 85 PRO A N 1
ATOM 686 C CA . PRO A 1 85 ? 1.276 -0.311 -21.165 1.00 86.00 85 PRO A CA 1
ATOM 687 C C . PRO A 1 85 ? 0.618 -1.667 -21.448 1.00 86.00 85 PRO A C 1
ATOM 689 O O . PRO A 1 85 ? 0.304 -2.411 -20.514 1.00 86.00 85 PRO A O 1
ATOM 692 N N . ASP A 1 86 ? 0.405 -1.975 -22.723 1.00 89.19 86 ASP A N 1
ATOM 693 C CA . ASP A 1 86 ? -0.167 -3.232 -23.225 1.00 89.19 86 ASP A CA 1
ATOM 694 C C . ASP A 1 86 ? 0.847 -4.079 -24.019 1.00 89.19 86 ASP A C 1
ATOM 696 O O . ASP A 1 86 ? 0.525 -5.172 -24.482 1.00 89.19 86 ASP A O 1
ATOM 700 N N . ASP A 1 87 ? 2.085 -3.600 -24.113 1.00 89.38 87 ASP A N 1
ATOM 701 C CA . ASP A 1 87 ? 3.216 -4.157 -24.853 1.00 89.38 87 ASP A CA 1
ATOM 702 C C . ASP A 1 87 ? 4.298 -4.788 -23.954 1.00 89.38 87 ASP A C 1
ATOM 704 O O . ASP A 1 87 ? 5.296 -5.314 -24.451 1.00 89.38 87 ASP A O 1
ATOM 708 N N . LEU A 1 88 ? 4.088 -4.812 -22.633 1.00 90.31 88 LEU A N 1
ATOM 709 C CA . LEU A 1 88 ? 4.950 -5.532 -21.694 1.00 90.31 88 LEU A CA 1
ATOM 710 C C . LEU A 1 88 ? 4.515 -6.999 -21.534 1.00 90.31 88 LEU A C 1
ATOM 712 O O . LEU A 1 88 ? 3.325 -7.271 -21.351 1.00 90.31 88 LEU A O 1
ATOM 716 N N . PRO A 1 89 ? 5.461 -7.959 -21.515 1.00 90.00 89 PRO A N 1
ATOM 717 C CA . PRO A 1 89 ? 5.135 -9.347 -21.214 1.00 90.00 89 PRO A CA 1
ATOM 718 C C . PRO A 1 89 ? 4.659 -9.491 -19.763 1.00 90.00 89 PRO A C 1
ATOM 720 O O . PRO A 1 89 ? 5.129 -8.790 -18.865 1.00 90.00 89 PRO A O 1
ATOM 723 N N . ASP A 1 90 ? 3.767 -10.448 -19.497 1.00 89.00 90 ASP A N 1
ATOM 724 C CA . ASP A 1 90 ? 3.427 -10.808 -18.117 1.00 89.00 90 ASP A CA 1
ATOM 725 C C . ASP A 1 90 ? 4.691 -11.344 -17.424 1.00 89.00 90 ASP A C 1
ATOM 727 O O . ASP A 1 90 ? 5.363 -12.235 -17.953 1.00 89.00 90 ASP A O 1
ATOM 731 N N . ILE A 1 91 ? 5.000 -10.837 -16.227 1.00 86.44 91 ILE A N 1
ATOM 732 C CA . ILE A 1 91 ? 6.164 -11.239 -15.421 1.00 86.44 91 ILE A CA 1
ATOM 733 C C . ILE A 1 91 ? 6.239 -12.754 -15.165 1.00 86.44 91 ILE A C 1
ATOM 735 O O . ILE A 1 91 ? 7.313 -13.281 -14.887 1.00 86.44 91 ILE A O 1
ATOM 739 N N . LYS A 1 92 ? 5.109 -13.469 -15.244 1.00 88.25 92 LYS A N 1
ATOM 740 C CA . LYS A 1 92 ? 5.039 -14.932 -15.095 1.00 88.25 92 LYS A CA 1
ATOM 741 C C . LYS A 1 92 ? 5.159 -15.698 -16.414 1.00 88.25 92 LYS A C 1
ATOM 743 O O . LYS A 1 92 ? 5.255 -16.921 -16.379 1.00 88.25 92 LYS A O 1
ATOM 748 N N . SER A 1 93 ? 5.096 -15.010 -17.552 1.00 91.44 93 SER A N 1
ATOM 749 C CA . SER A 1 93 ? 5.076 -15.622 -18.888 1.00 91.44 93 SER A CA 1
ATOM 750 C C . SER A 1 93 ? 6.453 -15.747 -19.540 1.00 91.44 93 SER A C 1
ATOM 752 O O . SER A 1 93 ? 6.619 -16.562 -20.444 1.00 91.44 93 SER A O 1
ATOM 754 N N . VAL A 1 94 ? 7.438 -14.977 -19.074 1.00 92.19 94 VAL A N 1
ATOM 755 C CA . VAL A 1 94 ? 8.802 -14.930 -19.620 1.00 92.19 94 VAL A CA 1
ATOM 756 C C . VAL A 1 94 ? 9.842 -15.138 -18.521 1.00 92.19 94 VAL A C 1
ATOM 758 O O . VAL A 1 94 ? 9.512 -15.162 -17.331 1.00 92.19 94 VAL A O 1
ATOM 761 N N . SER A 1 95 ? 11.111 -15.306 -18.904 1.00 91.31 95 SER A N 1
ATOM 762 C CA . SER A 1 95 ? 12.190 -15.354 -17.920 1.00 91.31 95 SER A CA 1
ATOM 763 C C . SER A 1 95 ? 12.328 -14.008 -17.198 1.00 91.31 95 SER A C 1
ATOM 765 O O . SER A 1 95 ? 11.938 -12.955 -17.707 1.00 91.31 95 SER A O 1
ATOM 767 N N . ASN A 1 96 ? 12.897 -14.029 -15.991 1.00 87.69 96 ASN A N 1
ATOM 768 C CA . ASN A 1 96 ? 13.124 -12.800 -15.232 1.00 87.69 96 ASN A CA 1
ATOM 769 C C . ASN A 1 96 ? 14.034 -11.824 -15.995 1.00 87.69 96 ASN A C 1
ATOM 771 O O . ASN A 1 96 ? 13.798 -10.623 -15.948 1.00 87.69 96 ASN A O 1
ATOM 775 N N . ASP A 1 97 ? 15.033 -12.344 -16.707 1.00 89.69 97 ASP A N 1
ATOM 776 C CA . ASP A 1 97 ? 15.990 -11.525 -17.448 1.00 89.69 97 ASP A CA 1
ATOM 777 C C . ASP A 1 97 ? 15.333 -10.891 -18.685 1.00 89.69 97 ASP A C 1
ATOM 779 O O . ASP A 1 97 ? 15.524 -9.700 -18.920 1.00 89.69 97 ASP A O 1
ATOM 783 N N . ASP A 1 98 ? 14.465 -11.623 -19.396 1.00 91.81 98 ASP A N 1
ATOM 784 C CA . ASP A 1 98 ? 13.689 -11.069 -20.518 1.00 91.81 98 ASP A CA 1
ATOM 785 C C . ASP A 1 98 ? 12.716 -9.977 -20.049 1.00 91.81 98 ASP A C 1
ATOM 787 O O . ASP A 1 98 ? 12.594 -8.925 -20.678 1.00 91.81 98 ASP A O 1
ATOM 791 N N . TYR A 1 99 ? 12.043 -10.192 -18.912 1.00 91.62 99 TYR A N 1
ATOM 792 C CA . TYR A 1 99 ? 11.160 -9.182 -18.325 1.00 91.62 99 TYR A CA 1
ATOM 793 C C . TYR A 1 99 ? 11.936 -7.928 -17.906 1.00 91.62 99 TYR A C 1
ATOM 795 O O . TYR A 1 99 ? 11.489 -6.807 -18.158 1.00 91.62 99 TYR A O 1
ATOM 803 N N . VAL A 1 100 ? 13.103 -8.110 -17.273 1.00 91.50 100 VAL A N 1
ATOM 804 C CA . VAL A 1 100 ? 13.995 -7.010 -16.882 1.00 91.50 100 VAL A CA 1
ATOM 805 C C . VAL A 1 100 ? 14.459 -6.236 -18.113 1.00 91.50 100 VAL A C 1
ATOM 807 O O . VAL A 1 100 ? 14.396 -5.010 -18.096 1.00 91.50 100 VAL A O 1
ATOM 810 N N . ALA A 1 101 ? 14.853 -6.908 -19.195 1.00 91.12 101 ALA A N 1
ATOM 811 C CA . ALA A 1 101 ? 15.234 -6.238 -20.436 1.00 91.12 101 ALA A CA 1
ATOM 812 C C . ALA A 1 101 ? 14.076 -5.391 -21.001 1.00 91.12 101 ALA A C 1
ATOM 814 O O . ALA A 1 101 ? 14.238 -4.186 -21.198 1.00 91.12 101 ALA A O 1
ATOM 815 N N . ALA A 1 102 ? 12.881 -5.977 -21.140 1.00 92.12 102 ALA A N 1
ATOM 816 C CA . ALA A 1 102 ? 11.711 -5.289 -21.693 1.00 92.12 102 ALA A CA 1
ATOM 817 C C . ALA A 1 102 ? 11.290 -4.053 -20.872 1.00 92.12 102 ALA A C 1
ATOM 819 O O . ALA A 1 102 ? 11.044 -2.979 -21.430 1.00 92.12 102 ALA A O 1
ATOM 820 N N . ILE A 1 103 ? 11.242 -4.163 -19.536 1.00 92.06 103 ILE A N 1
ATOM 821 C CA . ILE A 1 103 ? 10.889 -3.018 -18.680 1.00 92.06 103 ILE A CA 1
ATOM 822 C C . ILE A 1 103 ? 11.992 -1.949 -18.670 1.00 92.06 103 ILE A C 1
ATOM 824 O O . ILE A 1 103 ? 11.680 -0.766 -18.532 1.00 92.06 103 ILE A O 1
ATOM 828 N N . THR A 1 104 ? 13.266 -2.329 -18.838 1.00 92.69 104 THR A N 1
ATOM 829 C CA . THR A 1 104 ? 14.388 -1.374 -18.913 1.00 92.69 104 THR A CA 1
ATOM 830 C C . THR A 1 104 ? 14.204 -0.426 -20.090 1.00 92.69 104 THR A C 1
ATOM 832 O O . THR A 1 104 ? 14.275 0.790 -19.915 1.00 92.69 104 THR A O 1
ATOM 835 N N . GLU A 1 105 ? 13.902 -0.966 -21.271 1.00 92.19 105 GLU A N 1
ATOM 836 C CA . GLU A 1 105 ? 13.677 -0.174 -22.485 1.00 92.19 105 GLU A CA 1
ATOM 837 C C . GLU A 1 105 ? 12.514 0.818 -22.318 1.00 92.19 105 GLU A C 1
ATOM 839 O O . GLU A 1 105 ? 12.616 1.992 -22.695 1.00 92.19 105 GLU A O 1
ATOM 844 N N . HIS A 1 106 ? 11.434 0.388 -21.660 1.00 91.75 106 HIS A N 1
ATOM 845 C CA . HIS A 1 106 ? 10.294 1.251 -21.345 1.00 91.75 106 HIS A CA 1
ATOM 846 C C . HIS A 1 106 ? 10.670 2.370 -20.374 1.00 91.75 106 HIS A C 1
ATOM 848 O O . HIS A 1 106 ? 10.325 3.534 -20.589 1.00 91.75 106 HIS A O 1
ATOM 854 N N . ILE A 1 107 ? 11.397 2.037 -19.304 1.00 92.69 107 ILE A N 1
ATOM 855 C CA . ILE A 1 107 ? 11.860 3.011 -18.313 1.00 92.69 107 ILE A CA 1
ATOM 856 C C . ILE A 1 107 ? 12.752 4.067 -18.973 1.00 92.69 107 ILE A C 1
ATOM 858 O O . ILE A 1 107 ? 12.561 5.252 -18.703 1.00 92.69 107 ILE A O 1
ATOM 862 N N . ILE A 1 108 ? 13.683 3.664 -19.847 1.00 92.88 108 ILE A N 1
ATOM 863 C CA . ILE A 1 108 ? 14.564 4.587 -20.580 1.00 92.88 108 ILE A CA 1
ATOM 864 C C . ILE A 1 108 ? 13.731 5.537 -21.442 1.00 92.88 108 ILE A C 1
ATOM 866 O O . ILE A 1 108 ? 13.877 6.754 -21.328 1.00 92.88 108 ILE A O 1
ATOM 870 N N . SER A 1 109 ? 12.787 5.000 -22.215 1.00 92.06 109 SER A N 1
ATOM 871 C CA . SER A 1 109 ? 11.909 5.794 -23.083 1.00 92.06 109 SER A CA 1
ATOM 872 C C . SER A 1 109 ? 11.101 6.832 -22.291 1.00 92.06 109 SER A C 1
ATOM 874 O O . SER A 1 109 ? 10.983 8.000 -22.673 1.00 92.06 109 SER A O 1
ATOM 876 N N . ILE A 1 110 ? 10.580 6.437 -21.125 1.00 92.69 110 ILE A N 1
ATOM 877 C CA . ILE A 1 110 ? 9.854 7.339 -20.224 1.00 92.69 110 ILE A CA 1
ATOM 878 C C . ILE A 1 110 ? 10.810 8.368 -19.595 1.00 92.69 110 ILE A C 1
ATOM 880 O O . ILE A 1 110 ? 10.438 9.535 -19.424 1.00 92.69 110 ILE A O 1
ATOM 884 N N . ALA A 1 111 ? 12.040 7.980 -19.254 1.00 94.06 111 ALA A N 1
ATOM 885 C CA . ALA A 1 111 ? 13.043 8.876 -18.680 1.00 94.06 111 ALA A CA 1
ATOM 886 C C . ALA A 1 111 ? 13.416 9.991 -19.656 1.00 94.06 111 ALA A C 1
ATOM 888 O O . ALA A 1 111 ? 13.461 11.158 -19.262 1.00 94.06 111 ALA A O 1
ATOM 889 N N . GLU A 1 112 ? 13.602 9.663 -20.931 1.00 94.69 112 GLU A N 1
ATOM 890 C CA . GLU A 1 112 ? 13.857 10.640 -21.987 1.00 94.69 112 GLU A CA 1
ATOM 891 C C . GLU A 1 112 ? 12.683 11.616 -22.140 1.00 94.69 112 GLU A C 1
ATOM 893 O O . GLU A 1 112 ? 12.872 12.836 -22.079 1.00 94.69 112 GLU A O 1
ATOM 898 N N . ALA A 1 113 ? 11.452 11.098 -22.220 1.00 92.31 113 ALA A N 1
ATOM 899 C CA . ALA A 1 113 ? 10.246 11.918 -22.350 1.00 92.31 113 ALA A CA 1
ATOM 900 C C . ALA A 1 113 ? 10.019 12.854 -21.145 1.00 92.31 113 ALA A C 1
ATOM 902 O O . ALA A 1 113 ? 9.548 13.985 -21.295 1.00 92.31 113 ALA A O 1
ATOM 903 N N . THR A 1 114 ? 10.375 12.403 -19.940 1.00 92.31 114 THR A N 1
ATOM 904 C CA . THR A 1 114 ? 10.230 13.163 -18.684 1.00 92.31 114 THR A CA 1
ATOM 905 C C . THR A 1 114 ? 11.464 13.988 -18.315 1.00 92.31 114 THR A C 1
ATOM 907 O O . THR A 1 114 ? 11.460 14.670 -17.284 1.00 92.31 114 THR A O 1
ATOM 910 N N . LYS A 1 115 ? 12.515 13.971 -19.148 1.00 93.50 115 LYS A N 1
ATOM 911 C CA . LYS A 1 115 ? 13.807 14.632 -18.894 1.00 93.50 115 LYS A CA 1
ATOM 912 C C . LYS A 1 115 ? 14.426 14.210 -17.553 1.00 93.50 115 LYS A C 1
ATOM 914 O O . LYS A 1 115 ? 14.898 15.046 -16.782 1.00 93.50 115 LYS A O 1
ATOM 919 N N . GLY A 1 116 ? 14.358 12.912 -17.258 1.00 88.94 116 GLY A N 1
ATOM 920 C CA . GLY A 1 116 ? 14.956 12.269 -16.087 1.00 88.94 116 GLY A CA 1
ATOM 921 C C . GLY A 1 116 ? 14.178 12.421 -14.776 1.00 88.94 116 GLY A C 1
ATOM 922 O O . GLY A 1 116 ? 14.653 11.980 -13.733 1.00 88.94 116 GLY A O 1
ATOM 923 N N . ARG A 1 117 ? 12.990 13.039 -14.780 1.00 92.25 117 ARG A N 1
ATOM 924 C CA . ARG A 1 117 ? 12.190 13.248 -13.561 1.00 92.25 117 ARG A CA 1
ATOM 925 C C . ARG A 1 117 ? 11.280 12.055 -13.301 1.00 92.25 117 ARG A C 1
ATOM 927 O O . ARG A 1 117 ? 10.104 12.085 -13.654 1.00 92.25 117 ARG A O 1
ATOM 934 N N . LEU A 1 118 ? 11.831 11.025 -12.664 1.00 93.81 118 LEU A N 1
ATOM 935 C CA . LEU A 1 118 ? 11.119 9.779 -12.391 1.00 93.81 118 LEU A CA 1
ATOM 936 C C . LEU A 1 118 ? 11.282 9.293 -10.956 1.00 93.81 118 LEU A C 1
ATOM 938 O O . LEU A 1 118 ? 12.336 9.429 -10.341 1.00 93.81 118 LEU A O 1
ATOM 942 N N . LEU A 1 119 ? 10.219 8.659 -10.467 1.00 94.25 119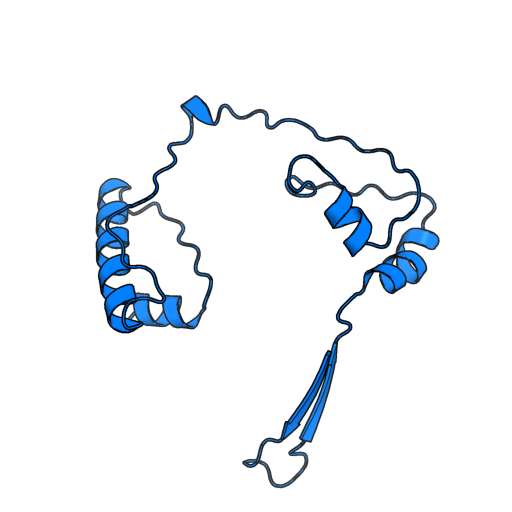 LEU A N 1
ATOM 943 C CA . LEU A 1 119 ? 10.233 7.786 -9.304 1.00 94.25 119 LEU A CA 1
ATOM 944 C C . LEU A 1 119 ? 9.706 6.426 -9.758 1.00 94.25 119 LEU A C 1
ATOM 946 O O . LEU A 1 119 ? 8.576 6.336 -10.234 1.00 94.25 119 LEU A O 1
ATOM 950 N N . ILE A 1 120 ? 10.519 5.383 -9.602 1.00 92.38 120 ILE A N 1
ATOM 951 C CA . ILE A 1 120 ? 10.175 4.018 -10.006 1.00 92.38 120 ILE A CA 1
ATOM 952 C C . ILE A 1 120 ? 10.029 3.170 -8.745 1.00 92.38 120 ILE A C 1
ATOM 954 O O . ILE A 1 120 ? 10.911 3.167 -7.886 1.00 92.38 120 ILE A O 1
ATOM 958 N N . LEU A 1 121 ? 8.899 2.475 -8.620 1.00 93.88 121 LEU A N 1
ATOM 959 C CA . LEU A 1 121 ? 8.574 1.650 -7.459 1.00 93.88 121 LEU A CA 1
ATOM 960 C C . LEU A 1 121 ? 8.635 0.172 -7.848 1.00 93.88 121 LEU A C 1
ATOM 962 O O . LEU A 1 121 ? 7.897 -0.272 -8.723 1.00 93.88 121 LEU A O 1
ATOM 966 N N . PHE A 1 122 ? 9.495 -0.587 -7.171 1.00 90.25 122 PHE A N 1
ATOM 967 C CA . PHE A 1 122 ? 9.665 -2.023 -7.390 1.00 90.25 122 PHE A CA 1
ATOM 968 C C . PHE A 1 122 ? 9.050 -2.829 -6.248 1.00 90.25 122 PHE A C 1
ATOM 970 O O . PHE A 1 122 ? 9.153 -2.455 -5.081 1.00 90.25 122 PHE A O 1
ATOM 977 N N . THR A 1 123 ? 8.461 -3.977 -6.578 1.00 86.25 123 THR A N 1
ATOM 978 C CA . THR A 1 123 ? 7.945 -4.942 -5.594 1.00 86.25 123 THR A CA 1
ATOM 979 C C . THR A 1 123 ? 9.027 -5.889 -5.066 1.00 86.25 123 THR A C 1
ATOM 981 O O . THR A 1 123 ? 8.798 -6.569 -4.067 1.00 86.25 123 THR A O 1
ATOM 984 N N . SER A 1 124 ? 10.210 -5.927 -5.695 1.00 85.12 124 SER A N 1
ATOM 985 C CA . SER A 1 124 ? 11.356 -6.718 -5.239 1.00 85.12 124 SER A CA 1
ATOM 986 C C . SER A 1 124 ? 12.667 -5.933 -5.305 1.00 85.12 124 SER A C 1
ATOM 988 O O . SER A 1 124 ? 12.922 -5.155 -6.225 1.00 85.12 124 SER A O 1
ATOM 990 N N . HIS A 1 125 ? 13.526 -6.166 -4.314 1.00 88.56 125 HIS A N 1
ATOM 991 C CA . HIS A 1 125 ? 14.859 -5.571 -4.273 1.00 88.56 125 HIS A CA 1
ATOM 992 C C . HIS A 1 125 ? 15.816 -6.211 -5.291 1.00 88.56 125 HIS A C 1
ATOM 994 O O . HIS A 1 125 ? 16.744 -5.564 -5.766 1.00 88.56 125 HIS A O 1
ATOM 1000 N N . GLU A 1 126 ? 15.587 -7.478 -5.639 1.00 86.50 126 GLU A N 1
ATOM 1001 C CA . GLU A 1 126 ? 16.354 -8.181 -6.667 1.00 86.50 126 GLU A CA 1
ATOM 1002 C C . GLU A 1 126 ? 16.159 -7.541 -8.045 1.00 86.50 126 GLU A C 1
ATOM 1004 O O . GLU A 1 126 ? 17.142 -7.238 -8.715 1.00 86.50 126 GLU A O 1
ATOM 1009 N N . MET A 1 127 ? 14.911 -7.252 -8.431 1.00 86.75 127 MET A N 1
ATOM 1010 C CA . MET A 1 127 ? 14.597 -6.596 -9.704 1.00 86.75 127 MET A CA 1
ATOM 1011 C C . MET A 1 127 ? 15.237 -5.209 -9.793 1.00 86.75 127 MET A C 1
ATOM 1013 O O . MET A 1 127 ? 15.831 -4.882 -10.814 1.00 86.75 127 MET A O 1
ATOM 1017 N N . LEU A 1 128 ? 15.195 -4.429 -8.705 1.00 90.31 128 LEU A N 1
ATOM 1018 C CA . LEU A 1 128 ? 15.909 -3.152 -8.625 1.00 90.31 128 LEU A CA 1
ATOM 1019 C C . LEU A 1 128 ? 17.411 -3.333 -8.901 1.00 90.31 128 LEU A C 1
ATOM 1021 O O . LEU A 1 128 ? 17.981 -2.580 -9.678 1.00 90.31 128 LEU A O 1
ATOM 1025 N N . LYS A 1 129 ? 18.058 -4.328 -8.280 1.00 89.50 129 LYS A N 1
ATOM 1026 C CA . LYS A 1 129 ? 19.490 -4.592 -8.490 1.00 89.50 129 LYS A CA 1
ATOM 1027 C C . LYS A 1 129 ? 19.806 -5.002 -9.921 1.00 89.50 129 LYS A C 1
ATOM 1029 O O . LYS A 1 129 ? 20.782 -4.510 -10.467 1.00 89.50 129 LYS A O 1
ATOM 1034 N N . LYS A 1 130 ? 18.997 -5.881 -10.515 1.00 87.38 130 LYS A N 1
ATOM 1035 C CA . LYS A 1 130 ? 19.181 -6.309 -11.907 1.00 87.38 130 LYS A CA 1
ATOM 1036 C C . LYS A 1 130 ? 19.022 -5.156 -12.895 1.00 87.38 130 LYS A C 1
ATOM 1038 O O . LYS A 1 130 ? 19.741 -5.125 -13.874 1.00 87.38 130 LYS A O 1
ATOM 1043 N N . LEU A 1 131 ? 18.123 -4.213 -12.611 1.00 86.25 131 LEU A N 1
ATOM 1044 C CA . LEU A 1 131 ? 17.897 -3.031 -13.446 1.00 86.25 131 LEU A CA 1
ATOM 1045 C C . LEU A 1 131 ? 18.982 -1.953 -13.334 1.00 86.25 131 LEU A C 1
ATOM 1047 O O . LEU A 1 131 ? 19.098 -1.123 -14.227 1.00 86.25 131 LEU A O 1
ATOM 1051 N N . MET A 1 132 ? 19.716 -1.903 -12.220 1.00 81.81 132 MET A N 1
ATOM 1052 C CA . MET A 1 132 ? 20.758 -0.891 -11.986 1.00 81.81 132 MET A CA 1
ATOM 1053 C C . MET A 1 132 ? 22.150 -1.305 -12.479 1.00 81.81 132 MET A C 1
ATOM 1055 O O . MET A 1 132 ? 23.057 -0.473 -12.442 1.00 81.81 132 MET A O 1
ATOM 1059 N N . ASN A 1 133 ? 22.329 -2.566 -12.870 1.00 68.75 133 ASN A N 1
ATOM 1060 C CA . ASN A 1 133 ? 23.598 -3.127 -13.336 1.00 68.75 133 ASN A CA 1
ATOM 1061 C C . ASN A 1 133 ? 23.618 -3.218 -14.860 1.00 68.75 133 ASN A C 1
ATOM 1063 O O . ASN A 1 133 ? 24.718 -3.028 -15.421 1.00 68.75 133 ASN A O 1
#